Protein AF-A0A956AH29-F1 (afdb_monomer_lite)

Structure (mmCIF, N/CA/C/O backbone):
data_AF-A0A956AH29-F1
#
_entry.id   AF-A0A956AH29-F1
#
loop_
_atom_site.group_PDB
_atom_site.id
_atom_site.type_symbol
_atom_site.label_atom_id
_atom_site.label_alt_id
_atom_site.label_comp_id
_atom_site.label_asym_id
_atom_site.label_entity_id
_atom_site.label_seq_id
_atom_site.pdbx_PDB_ins_code
_atom_site.Cartn_x
_atom_site.Cartn_y
_atom_site.Cartn_z
_atom_site.occupancy
_atom_site.B_iso_or_equiv
_atom_site.auth_seq_id
_atom_site.auth_comp_id
_atom_site.auth_asym_id
_atom_site.auth_atom_id
_atom_site.pdbx_PDB_model_num
ATOM 1 N N . MET A 1 1 ? 1.200 -16.075 -8.445 1.00 37.91 1 MET A N 1
ATOM 2 C CA . MET A 1 1 ? 2.631 -15.801 -8.202 1.00 37.91 1 MET A CA 1
ATOM 3 C C . MET A 1 1 ? 2.663 -14.937 -6.960 1.00 37.91 1 MET A C 1
ATOM 5 O O . MET A 1 1 ? 2.147 -13.828 -7.026 1.00 37.91 1 MET A O 1
ATOM 9 N N . VAL A 1 2 ? 3.108 -15.458 -5.814 1.00 39.00 2 VAL A N 1
ATOM 10 C CA . VAL A 1 2 ? 3.357 -14.600 -4.646 1.00 39.00 2 VAL A CA 1
ATOM 11 C C . VAL A 1 2 ? 4.668 -13.903 -4.961 1.00 39.00 2 VAL A C 1
ATOM 13 O O . VAL A 1 2 ? 5.744 -14.389 -4.627 1.00 39.00 2 VAL A O 1
ATOM 16 N N . ASN A 1 3 ? 4.580 -12.850 -5.766 1.00 47.56 3 ASN A N 1
ATOM 17 C CA . ASN A 1 3 ? 5.718 -12.002 -6.043 1.00 47.56 3 ASN A CA 1
ATOM 18 C C . ASN A 1 3 ? 5.920 -11.218 -4.743 1.00 47.56 3 ASN A C 1
ATOM 20 O O . ASN A 1 3 ? 5.228 -10.239 -4.472 1.00 47.56 3 ASN A O 1
ATOM 24 N N . GLY A 1 4 ? 6.745 -11.813 -3.876 1.00 53.91 4 GLY A N 1
ATOM 25 C CA . GLY A 1 4 ? 7.021 -11.351 -2.528 1.00 53.91 4 GLY A CA 1
ATOM 26 C C . GLY A 1 4 ? 7.382 -9.878 -2.509 1.00 53.91 4 GLY A C 1
ATOM 27 O O . GLY A 1 4 ? 7.839 -9.336 -3.511 1.00 53.91 4 GLY A O 1
ATOM 28 N N . ASP A 1 5 ? 7.108 -9.259 -1.369 1.00 65.50 5 ASP A N 1
ATOM 29 C CA . ASP A 1 5 ? 7.644 -7.976 -0.943 1.00 65.50 5 ASP A CA 1
ATOM 30 C C . ASP A 1 5 ? 8.231 -7.081 -2.062 1.00 65.50 5 ASP A C 1
ATOM 32 O O . ASP A 1 5 ? 9.426 -7.109 -2.358 1.00 65.50 5 ASP A O 1
ATOM 36 N N . GLY A 1 6 ? 7.368 -6.302 -2.717 1.00 68.38 6 GLY A N 1
ATOM 37 C CA . GLY A 1 6 ? 7.762 -5.327 -3.736 1.00 68.38 6 GLY A CA 1
ATOM 38 C C . GLY A 1 6 ? 7.792 -5.855 -5.171 1.00 68.38 6 GLY A C 1
ATOM 39 O O . GLY A 1 6 ? 8.089 -5.086 -6.084 1.00 68.38 6 GLY A O 1
ATOM 40 N N . ALA A 1 7 ? 7.458 -7.123 -5.413 1.00 77.81 7 ALA A N 1
ATOM 41 C CA . ALA A 1 7 ? 7.386 -7.662 -6.763 1.00 77.81 7 ALA A CA 1
ATOM 42 C C . ALA A 1 7 ? 5.945 -7.673 -7.309 1.00 77.81 7 ALA A C 1
ATOM 44 O O . ALA A 1 7 ? 4.986 -8.052 -6.638 1.00 77.81 7 ALA A O 1
ATOM 45 N N . CYS A 1 8 ? 5.811 -7.291 -8.578 1.00 83.06 8 CYS A N 1
ATOM 46 C CA . CYS A 1 8 ? 4.550 -7.272 -9.315 1.00 83.06 8 CYS A CA 1
ATOM 47 C C . CYS A 1 8 ? 4.616 -8.205 -10.533 1.00 83.06 8 CYS A C 1
ATOM 49 O O . CYS A 1 8 ? 5.711 -8.578 -10.967 1.00 83.06 8 CYS A O 1
ATOM 51 N N . PRO A 1 9 ? 3.469 -8.659 -11.068 1.00 82.81 9 PRO A N 1
ATOM 52 C CA . PRO A 1 9 ? 3.426 -9.381 -12.336 1.00 82.81 9 PRO A CA 1
ATOM 53 C C . PRO A 1 9 ? 4.102 -8.599 -13.479 1.00 82.81 9 PRO A C 1
ATOM 55 O O . PRO A 1 9 ? 4.084 -7.364 -13.462 1.00 82.81 9 PRO A O 1
ATOM 58 N N . PRO A 1 10 ? 4.640 -9.280 -14.509 1.00 82.62 10 PRO A N 1
ATOM 59 C CA . PRO A 1 10 ? 5.171 -8.612 -15.696 1.00 82.62 10 PRO A CA 1
ATOM 60 C C . PRO A 1 10 ? 4.149 -7.642 -16.304 1.00 82.62 10 PRO A C 1
ATOM 62 O O . PRO A 1 10 ? 2.995 -8.010 -16.515 1.00 82.62 10 PRO A O 1
ATOM 65 N N . GLY A 1 11 ? 4.575 -6.407 -16.583 1.00 81.94 11 GLY A N 1
ATOM 66 C CA . GLY A 1 11 ? 3.696 -5.348 -17.100 1.00 81.94 11 GLY A CA 1
ATOM 67 C C . GLY A 1 11 ? 2.920 -4.570 -16.031 1.00 81.94 11 GLY A C 1
ATOM 68 O O . GLY A 1 11 ? 2.054 -3.777 -16.380 1.00 81.94 11 GLY A O 1
ATOM 69 N N . SER A 1 12 ? 3.228 -4.777 -14.750 1.00 85.94 12 SER A N 1
ATOM 70 C CA . SER A 1 12 ? 2.715 -3.971 -13.640 1.00 85.94 12 SER A CA 1
ATOM 71 C C . SER A 1 12 ? 3.845 -3.577 -12.694 1.00 85.94 12 SER A C 1
ATOM 73 O O . SER A 1 12 ? 4.866 -4.263 -12.615 1.00 85.94 12 SER A O 1
ATOM 75 N N . ALA A 1 13 ? 3.667 -2.468 -11.984 1.00 87.62 13 ALA A N 1
ATOM 76 C CA . ALA A 1 13 ? 4.632 -1.945 -11.024 1.00 87.62 13 ALA A CA 1
ATOM 77 C C . ALA A 1 13 ? 3.968 -1.742 -9.654 1.00 87.62 13 ALA A C 1
ATOM 79 O O . ALA A 1 13 ? 2.744 -1.581 -9.594 1.00 87.62 13 ALA A O 1
ATOM 80 N N . PRO A 1 14 ? 4.740 -1.739 -8.552 1.00 88.75 14 PRO A N 1
ATOM 81 C CA . PRO A 1 14 ? 4.205 -1.392 -7.243 1.00 88.75 14 PRO A CA 1
ATOM 82 C C . PRO A 1 14 ? 3.511 -0.026 -7.286 1.00 88.75 14 PRO A C 1
ATOM 84 O O . PRO A 1 14 ? 4.030 0.923 -7.876 1.00 88.75 14 PRO A O 1
ATOM 87 N N . LEU A 1 15 ? 2.331 0.077 -6.674 1.00 90.62 15 LEU A N 1
ATOM 88 C CA . LEU A 1 15 ? 1.579 1.326 -6.621 1.00 90.62 15 LEU A CA 1
ATOM 89 C C . LEU A 1 15 ? 2.361 2.353 -5.800 1.00 90.62 15 LEU A C 1
ATOM 91 O O . LEU A 1 15 ? 2.799 2.054 -4.690 1.00 90.62 15 LEU A O 1
ATOM 95 N N . SER A 1 16 ? 2.504 3.577 -6.309 1.00 91.00 16 SER A N 1
ATOM 96 C CA . SER A 1 16 ? 3.176 4.630 -5.551 1.00 91.00 16 SER A CA 1
ATOM 97 C C . SER A 1 16 ? 2.366 5.039 -4.313 1.00 91.00 16 SER A C 1
ATOM 99 O O . SER A 1 16 ? 1.132 5.098 -4.370 1.00 91.00 16 SER A O 1
ATOM 101 N N . PRO A 1 17 ? 3.027 5.382 -3.195 1.00 89.50 17 PRO A N 1
ATOM 102 C CA . PRO A 1 17 ? 2.335 5.854 -1.998 1.00 89.50 17 PRO A CA 1
ATOM 103 C C . PRO A 1 17 ? 1.549 7.150 -2.228 1.00 89.50 17 PRO A C 1
ATOM 105 O O . PRO A 1 17 ? 0.511 7.347 -1.605 1.00 89.50 17 PRO A O 1
ATOM 108 N N . ALA A 1 18 ? 1.983 8.003 -3.161 1.00 90.50 18 ALA A N 1
ATOM 109 C CA . ALA A 1 18 ? 1.247 9.210 -3.536 1.00 90.50 18 ALA A CA 1
ATOM 110 C C . ALA A 1 18 ? -0.102 8.888 -4.201 1.00 90.50 18 ALA A C 1
ATOM 112 O O . ALA A 1 18 ? -1.111 9.514 -3.881 1.00 90.50 18 ALA A O 1
ATOM 113 N N . ILE A 1 19 ? -0.142 7.885 -5.089 1.00 90.00 19 ILE A N 1
ATOM 114 C CA . ILE A 1 19 ? -1.407 7.421 -5.670 1.00 90.00 19 ILE A CA 1
ATOM 115 C C . ILE A 1 19 ? -2.222 6.704 -4.595 1.00 90.00 19 ILE A C 1
ATOM 117 O O . ILE A 1 19 ? -3.405 6.989 -4.447 1.00 90.00 19 ILE A O 1
ATOM 121 N N . ALA A 1 20 ? -1.602 5.846 -3.782 1.00 90.69 20 ALA A N 1
ATOM 122 C CA . ALA A 1 20 ? -2.303 5.177 -2.690 1.00 90.69 20 ALA A CA 1
ATOM 123 C C . ALA A 1 20 ? -3.011 6.177 -1.758 1.00 90.69 20 ALA A C 1
ATOM 125 O O . ALA A 1 20 ? -4.162 5.956 -1.398 1.00 90.69 20 ALA A O 1
ATOM 126 N N . ALA A 1 21 ? -2.369 7.311 -1.453 1.00 90.75 21 ALA A N 1
ATOM 127 C CA . ALA A 1 21 ? -2.928 8.388 -0.636 1.00 90.75 21 ALA A CA 1
ATOM 128 C C . ALA A 1 21 ? -4.160 9.058 -1.266 1.00 90.75 21 ALA A C 1
ATOM 130 O O . ALA A 1 21 ? -5.087 9.438 -0.554 1.00 90.75 21 ALA A O 1
ATOM 131 N N . ALA A 1 22 ? -4.202 9.175 -2.595 1.00 93.31 22 ALA A N 1
ATOM 132 C CA . ALA A 1 22 ? -5.345 9.740 -3.308 1.00 93.31 22 ALA A CA 1
ATOM 133 C C . ALA A 1 22 ? -6.557 8.789 -3.357 1.00 93.31 22 ALA A C 1
ATOM 135 O O . ALA A 1 22 ? -7.689 9.253 -3.471 1.00 93.31 22 ALA A O 1
ATOM 136 N N . PHE A 1 23 ? -6.330 7.474 -3.248 1.00 92.12 23 PHE A N 1
ATOM 137 C CA . PHE A 1 23 ? -7.358 6.432 -3.382 1.00 92.12 23 PHE A CA 1
ATOM 138 C C . PHE A 1 23 ? -7.511 5.569 -2.115 1.00 92.12 23 PHE A C 1
ATOM 140 O O . PHE A 1 23 ? -8.037 4.457 -2.191 1.00 92.12 23 PHE A O 1
ATOM 147 N N . VAL A 1 24 ? -7.088 6.065 -0.942 1.00 90.94 24 VAL A N 1
ATOM 148 C CA . VAL A 1 24 ? -7.148 5.336 0.345 1.00 90.94 24 VAL A CA 1
ATOM 149 C C . VAL A 1 24 ? -8.498 4.659 0.592 1.00 90.94 24 VAL A C 1
ATOM 151 O O . VAL A 1 24 ? -8.487 3.456 0.836 1.00 90.94 24 VAL A O 1
ATOM 154 N N . PRO A 1 25 ? -9.661 5.341 0.518 1.00 90.25 25 PRO A N 1
ATOM 155 C CA . PRO A 1 25 ? -10.935 4.693 0.832 1.00 90.25 25 PRO A CA 1
ATOM 156 C C . PRO A 1 25 ? -11.263 3.536 -0.123 1.00 90.25 25 PRO A C 1
ATOM 158 O O . PRO A 1 25 ? -11.780 2.510 0.313 1.00 90.25 25 PRO A O 1
ATOM 161 N N . GLN A 1 26 ? -10.917 3.661 -1.408 1.00 90.88 26 GLN A N 1
ATOM 162 C CA . GLN A 1 26 ? -11.122 2.592 -2.388 1.00 90.88 26 GLN A CA 1
ATOM 163 C C . GLN A 1 26 ? -10.173 1.424 -2.134 1.00 90.88 26 GLN A C 1
ATOM 165 O O . GLN A 1 26 ? -10.633 0.292 -2.008 1.00 90.88 26 GLN A O 1
ATOM 170 N N . ILE A 1 27 ? -8.872 1.691 -1.993 1.00 90.31 27 ILE A N 1
ATOM 171 C CA . ILE A 1 27 ? -7.871 0.651 -1.726 1.00 90.31 27 ILE A CA 1
ATOM 172 C C . ILE A 1 27 ? -8.217 -0.072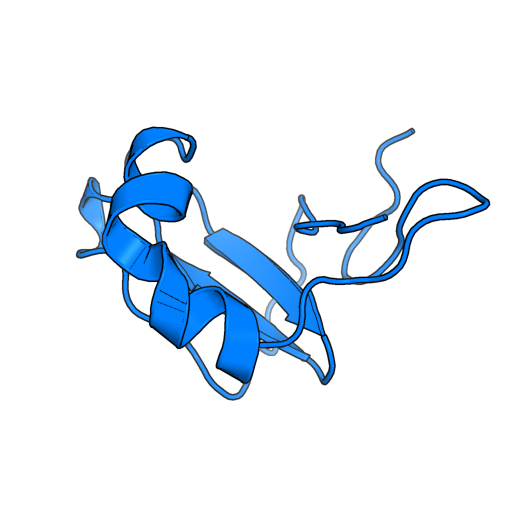 -0.429 1.00 90.31 27 ILE A C 1
ATOM 174 O O . ILE A 1 27 ? -8.258 -1.294 -0.407 1.00 90.31 27 ILE A O 1
ATOM 178 N N . CYS A 1 28 ? -8.546 0.664 0.627 1.00 90.62 28 CYS A N 1
ATOM 179 C CA . CYS A 1 28 ? -8.824 0.073 1.924 1.00 90.62 28 CYS A CA 1
ATOM 180 C C . CYS A 1 28 ? -10.076 -0.814 1.920 1.00 90.62 28 CYS A C 1
ATOM 182 O O . CYS A 1 28 ? -10.076 -1.853 2.568 1.00 90.62 28 CYS A O 1
ATOM 184 N N . SER A 1 29 ? -11.102 -0.482 1.126 1.00 89.81 29 SER A N 1
ATOM 185 C CA . SER A 1 29 ? -12.260 -1.372 0.931 1.00 89.81 29 SER A CA 1
ATOM 186 C C . SER A 1 29 ? -11.937 -2.669 0.177 1.00 89.81 29 SER A C 1
ATOM 188 O O . SER A 1 29 ? -12.701 -3.628 0.250 1.00 89.81 29 SER A O 1
ATOM 190 N N . MET A 1 30 ? -10.815 -2.708 -0.548 1.00 89.06 30 MET A N 1
ATOM 191 C CA . MET A 1 30 ? -10.325 -3.901 -1.244 1.00 89.06 30 MET A CA 1
ATOM 192 C C . MET A 1 30 ? -9.382 -4.745 -0.375 1.00 89.06 30 MET A C 1
ATOM 194 O O . MET A 1 30 ? -9.116 -5.899 -0.712 1.00 89.06 30 MET A O 1
ATOM 198 N N . LEU A 1 31 ? -8.853 -4.180 0.714 1.00 88.69 31 LEU A N 1
ATOM 199 C CA . LEU A 1 31 ? -7.982 -4.873 1.659 1.00 88.69 31 LEU A CA 1
ATOM 200 C C . LEU A 1 31 ? -8.809 -5.642 2.691 1.00 88.69 31 LEU A C 1
ATOM 202 O O . LEU A 1 31 ? -9.890 -5.219 3.088 1.00 88.69 31 LEU A O 1
ATOM 206 N N . GLY A 1 32 ? -8.273 -6.765 3.172 1.00 87.12 32 GLY A N 1
ATOM 207 C CA . GLY A 1 32 ? -8.821 -7.399 4.371 1.00 87.12 32 GLY A CA 1
ATOM 208 C C . GLY A 1 32 ? -8.465 -6.599 5.627 1.00 87.12 32 GLY A C 1
ATOM 209 O O . GLY A 1 32 ? -7.449 -5.904 5.647 1.00 87.12 32 GLY A O 1
ATOM 210 N N . ASP A 1 33 ? -9.260 -6.745 6.690 1.00 87.75 33 ASP A N 1
ATOM 211 C CA . ASP A 1 33 ? -9.174 -5.927 7.913 1.00 87.75 33 ASP A CA 1
ATOM 212 C C . ASP A 1 33 ? -7.751 -5.768 8.468 1.00 87.75 33 ASP A C 1
ATOM 214 O O . ASP A 1 33 ? -7.341 -4.666 8.824 1.00 87.75 33 ASP A O 1
ATOM 218 N N . TRP A 1 34 ? -6.974 -6.851 8.481 1.00 87.75 34 TRP A N 1
ATOM 219 C CA . TRP A 1 34 ? -5.640 -6.905 9.093 1.00 87.75 34 TRP A CA 1
ATOM 220 C C . TRP A 1 34 ? -4.506 -7.072 8.076 1.00 87.75 34 TRP A C 1
ATOM 222 O O . TRP A 1 34 ? -3.418 -7.530 8.420 1.00 87.75 34 TRP A O 1
ATOM 232 N N . TYR A 1 35 ? -4.756 -6.755 6.807 1.00 88.44 35 TYR A N 1
ATOM 233 C CA . TYR A 1 35 ? -3.732 -6.856 5.773 1.00 88.44 35 TYR A CA 1
ATOM 234 C C . TYR A 1 35 ? -2.788 -5.656 5.817 1.00 88.44 35 TYR A C 1
ATOM 236 O O . TYR A 1 35 ? -3.215 -4.529 6.034 1.00 88.44 35 TYR A O 1
ATOM 244 N N . ILE A 1 36 ? -1.502 -5.901 5.576 1.00 90.06 36 ILE A N 1
ATOM 245 C CA . ILE A 1 36 ? -0.506 -4.856 5.333 1.00 90.06 36 ILE A CA 1
ATOM 246 C C . ILE A 1 36 ? 0.111 -5.166 3.979 1.00 90.06 36 ILE A C 1
ATOM 248 O O . ILE A 1 36 ? 0.665 -6.250 3.771 1.00 90.06 36 ILE A O 1
ATOM 252 N N . VAL A 1 37 ? -0.033 -4.236 3.043 1.00 90.69 37 VAL A N 1
ATOM 253 C CA . VAL A 1 37 ? 0.321 -4.457 1.641 1.00 90.69 37 VAL A CA 1
ATOM 254 C C . VAL A 1 37 ? 1.420 -3.497 1.222 1.00 90.69 37 VAL A C 1
ATOM 256 O O . VAL A 1 37 ? 1.351 -2.298 1.488 1.00 90.69 37 VAL A O 1
ATOM 259 N N . ARG A 1 38 ? 2.440 -4.031 0.547 1.00 92.31 38 ARG A N 1
ATOM 260 C CA . ARG A 1 38 ? 3.588 -3.272 0.061 1.00 92.31 38 ARG A CA 1
ATOM 261 C C . ARG A 1 38 ? 3.191 -2.318 -1.062 1.00 92.31 38 ARG A C 1
ATOM 263 O O . ARG A 1 38 ? 2.450 -2.687 -1.968 1.00 92.31 38 ARG A O 1
ATOM 270 N N . LEU A 1 39 ? 3.746 -1.117 -1.020 1.00 91.50 39 LEU A N 1
ATOM 271 C CA . LEU A 1 39 ? 3.686 -0.085 -2.049 1.00 91.50 39 LEU A CA 1
ATOM 272 C C . LEU A 1 39 ? 5.092 0.155 -2.62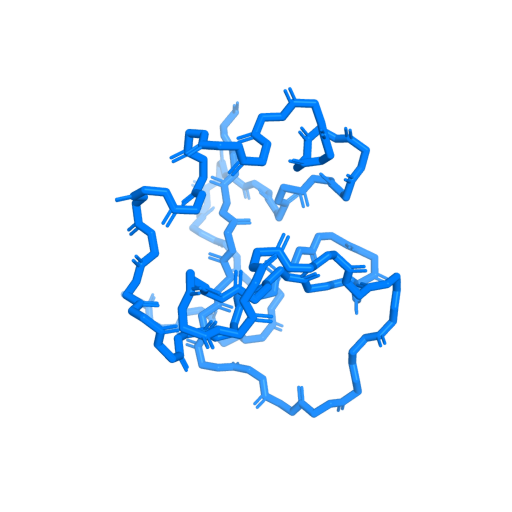7 1.00 91.50 39 LEU A C 1
ATOM 274 O O . LEU A 1 39 ? 6.080 -0.433 -2.178 1.00 91.50 39 LEU A O 1
ATOM 278 N N . ALA A 1 40 ? 5.193 1.026 -3.628 1.00 90.12 40 ALA A N 1
ATOM 279 C CA . ALA A 1 40 ? 6.476 1.449 -4.180 1.00 90.12 40 ALA A CA 1
ATOM 280 C C . ALA A 1 40 ? 7.369 2.110 -3.119 1.00 90.12 40 ALA A C 1
ATOM 282 O O . ALA A 1 40 ? 6.900 2.565 -2.074 1.0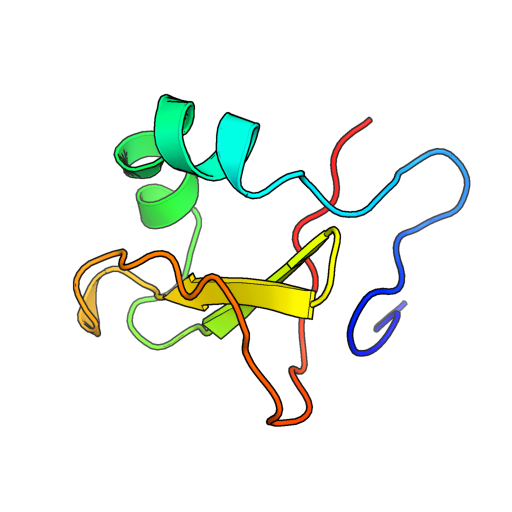0 90.12 40 ALA A O 1
ATOM 283 N N . ASP A 1 41 ? 8.671 2.155 -3.405 1.00 87.38 41 ASP A N 1
ATOM 284 C CA . ASP A 1 41 ? 9.687 2.821 -2.578 1.00 87.38 41 ASP A CA 1
ATOM 285 C C . ASP A 1 41 ? 9.808 2.276 -1.140 1.00 87.38 41 ASP A C 1
ATOM 287 O O . ASP A 1 41 ? 10.384 2.914 -0.259 1.00 87.38 41 ASP A O 1
ATOM 291 N N . GLY A 1 42 ? 9.287 1.069 -0.889 1.00 87.12 42 GLY A N 1
ATOM 292 C CA . GLY A 1 42 ? 9.280 0.450 0.438 1.00 87.12 42 GLY A CA 1
ATOM 293 C C . GLY A 1 42 ? 8.171 0.965 1.359 1.00 87.12 42 GLY A C 1
ATOM 294 O O . GLY A 1 42 ? 8.167 0.630 2.544 1.00 87.12 42 GLY A O 1
ATOM 295 N N . ALA A 1 43 ? 7.224 1.751 0.843 1.00 91.56 43 ALA A N 1
ATOM 296 C CA . ALA A 1 43 ? 6.030 2.146 1.578 1.00 91.56 43 ALA A CA 1
ATOM 297 C C . ALA A 1 43 ? 5.053 0.966 1.740 1.00 91.56 43 ALA A C 1
ATOM 299 O O . ALA A 1 43 ? 5.196 -0.071 1.095 1.00 91.56 43 ALA A O 1
ATOM 300 N N . ALA A 1 44 ? 4.046 1.106 2.595 1.00 92.69 44 ALA A N 1
ATOM 301 C CA . ALA A 1 44 ? 2.968 0.132 2.746 1.00 92.69 44 ALA A CA 1
ATOM 302 C C . ALA A 1 44 ? 1.646 0.815 3.096 1.00 92.69 44 ALA A C 1
ATOM 304 O O . ALA A 1 44 ? 1.633 1.968 3.522 1.00 92.69 44 ALA A O 1
ATOM 305 N N . ILE A 1 45 ? 0.539 0.102 2.920 1.00 92.38 45 ILE A N 1
ATOM 306 C CA . ILE A 1 45 ? -0.784 0.519 3.380 1.00 92.38 45 ILE A CA 1
ATOM 307 C C . ILE A 1 45 ? -1.398 -0.564 4.259 1.00 92.38 45 ILE A C 1
ATOM 309 O O . ILE A 1 45 ? -1.310 -1.757 3.954 1.00 92.38 45 ILE A O 1
ATOM 313 N N . ASP A 1 46 ? -2.017 -0.118 5.343 1.00 92.56 46 ASP A N 1
ATOM 314 C CA . ASP A 1 46 ? -2.704 -0.968 6.299 1.00 92.56 46 ASP A CA 1
ATOM 315 C C . ASP A 1 46 ? -4.171 -1.187 5.894 1.00 92.56 46 ASP A C 1
ATOM 317 O O . ASP A 1 46 ? -4.785 -0.362 5.221 1.00 92.56 46 ASP A O 1
ATOM 321 N N . GLY A 1 47 ? -4.750 -2.302 6.325 1.00 90.81 47 GLY A N 1
ATOM 322 C CA . GLY A 1 47 ? -6.163 -2.615 6.152 1.00 90.81 47 GLY A CA 1
ATOM 323 C C . GLY A 1 47 ? -7.081 -1.793 7.067 1.00 90.81 47 GLY A C 1
ATOM 324 O O . GL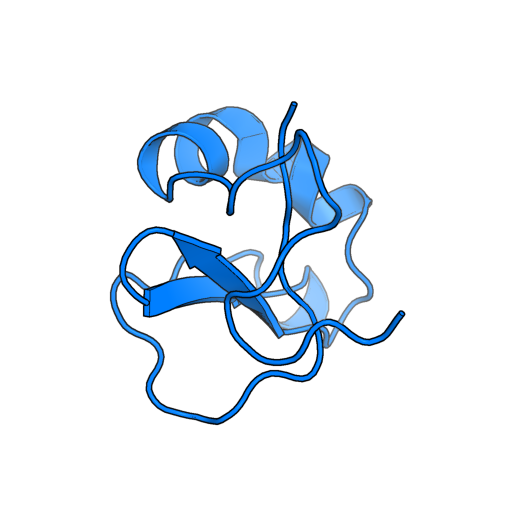Y A 1 47 ? -6.617 -1.059 7.951 1.00 90.81 47 GLY A O 1
ATOM 325 N N . PRO A 1 48 ? -8.406 -1.912 6.887 1.00 91.56 48 PRO A N 1
ATOM 326 C CA . PRO A 1 48 ? -9.380 -1.107 7.623 1.00 91.56 48 PRO A CA 1
ATOM 327 C C . PRO A 1 48 ? -9.400 -1.380 9.131 1.00 91.56 48 PRO A C 1
ATOM 329 O O . PRO A 1 48 ? -9.625 -0.452 9.905 1.00 91.56 48 PRO A O 1
ATOM 332 N N . GLY A 1 49 ? -9.066 -2.594 9.577 1.00 89.88 49 GLY A N 1
ATOM 333 C CA . GLY A 1 49 ? -8.900 -2.923 10.999 1.00 89.88 49 GLY A CA 1
ATOM 334 C C . GLY A 1 49 ? -7.739 -2.175 11.666 1.00 89.88 49 GLY A C 1
ATOM 335 O O . GLY A 1 49 ? -7.768 -1.927 12.869 1.00 89.88 49 GLY A O 1
ATOM 336 N N . TYR A 1 50 ? -6.751 -1.742 10.879 1.00 88.25 50 TYR A N 1
ATOM 337 C CA . TYR A 1 50 ? -5.628 -0.904 11.309 1.00 88.25 50 TYR A CA 1
ATOM 338 C C . TYR A 1 50 ? -5.805 0.587 10.964 1.00 88.25 50 TYR A C 1
ATOM 340 O O . TYR A 1 50 ? -4.913 1.394 11.236 1.00 88.25 50 TYR A O 1
ATOM 348 N N . GLY A 1 51 ? -6.945 0.976 10.383 1.00 89.50 51 GLY A N 1
ATOM 349 C CA . GLY A 1 51 ? -7.272 2.370 10.077 1.00 89.50 51 GLY A CA 1
ATOM 350 C C . GLY A 1 51 ? -6.773 2.885 8.725 1.00 89.50 51 GLY A C 1
ATOM 351 O O . GLY A 1 51 ? -6.691 4.097 8.552 1.00 89.50 51 GLY A O 1
ATOM 352 N N . CYS A 1 52 ? -6.460 2.008 7.764 1.00 91.94 52 CYS A N 1
ATOM 353 C CA . CYS A 1 52 ? -6.104 2.408 6.392 1.00 91.94 52 CYS A CA 1
ATOM 354 C C . CYS A 1 52 ? -4.868 3.321 6.282 1.00 91.94 52 CYS A C 1
ATOM 356 O O . CYS A 1 52 ? -4.775 4.157 5.380 1.00 91.94 52 CYS A O 1
ATOM 358 N N . ASN A 1 53 ? -3.929 3.207 7.222 1.00 91.69 53 ASN A N 1
ATOM 359 C CA . ASN A 1 53 ? -2.785 4.105 7.307 1.00 91.69 53 ASN A CA 1
ATOM 360 C C . ASN A 1 53 ? -1.740 3.798 6.232 1.00 91.69 53 ASN A C 1
ATOM 362 O O . ASN A 1 53 ? -1.421 2.638 5.974 1.00 91.69 53 ASN A O 1
ATOM 366 N N . ILE A 1 54 ? -1.158 4.846 5.644 1.00 92.06 54 ILE A N 1
ATOM 367 C CA . ILE A 1 54 ? -0.013 4.715 4.740 1.00 92.06 54 ILE A CA 1
ATOM 368 C C . ILE A 1 54 ? 1.273 4.874 5.539 1.00 92.06 54 ILE A C 1
ATOM 370 O O . ILE A 1 54 ? 1.529 5.905 6.162 1.00 92.06 54 ILE A O 1
ATOM 374 N N . ARG A 1 55 ? 2.111 3.849 5.469 1.00 91.06 55 ARG A N 1
ATOM 375 C CA . ARG A 1 55 ? 3.447 3.812 6.046 1.00 91.06 55 ARG A CA 1
ATOM 376 C C . ARG A 1 55 ? 4.438 4.240 4.970 1.00 91.06 55 ARG A C 1
ATOM 378 O O . ARG A 1 55 ? 4.599 3.512 3.995 1.00 91.06 55 ARG A O 1
ATOM 385 N N . PRO A 1 56 ? 5.139 5.375 5.117 1.00 88.94 56 PRO A N 1
ATOM 386 C CA . PRO A 1 56 ? 6.116 5.819 4.120 1.00 88.94 56 PRO A CA 1
ATOM 387 C C . PRO A 1 56 ? 7.334 4.892 4.044 1.00 88.94 56 PRO A C 1
ATOM 389 O O . PRO A 1 56 ? 8.042 4.879 3.043 1.00 88.94 56 PRO A O 1
ATOM 392 N N . ARG A 1 57 ? 7.582 4.116 5.103 1.00 87.62 57 ARG A N 1
ATOM 393 C CA . ARG A 1 57 ? 8.634 3.111 5.159 1.00 87.62 57 ARG A CA 1
ATOM 394 C C . ARG A 1 57 ? 8.152 1.934 5.984 1.00 87.62 57 ARG A C 1
ATOM 396 O O . ARG A 1 57 ? 7.862 2.092 7.166 1.00 87.62 57 ARG A O 1
ATOM 403 N N . GLU A 1 58 ? 8.110 0.766 5.373 1.00 88.75 58 GLU A N 1
ATOM 404 C CA . GLU A 1 58 ? 7.805 -0.486 6.043 1.00 88.75 58 GLU A CA 1
ATOM 405 C C . GLU A 1 58 ? 8.977 -1.445 5.804 1.00 88.75 58 GLU A C 1
ATOM 407 O O . GLU A 1 58 ? 9.386 -1.690 4.673 1.00 88.75 58 GLU A O 1
ATOM 412 N N . VAL A 1 59 ? 9.586 -1.921 6.885 1.00 84.31 59 VAL A N 1
ATOM 413 C CA . VAL A 1 59 ? 10.822 -2.724 6.843 1.00 84.31 59 VAL A CA 1
ATOM 414 C C . VAL A 1 59 ? 10.553 -4.206 7.042 1.00 84.31 59 VAL A C 1
ATOM 416 O O . VAL A 1 59 ? 11.426 -5.027 6.773 1.00 84.31 59 VAL A O 1
ATOM 419 N N . ASN A 1 60 ? 9.361 -4.548 7.529 1.00 84.50 60 ASN A N 1
ATOM 420 C CA . ASN A 1 60 ? 8.976 -5.929 7.737 1.00 84.50 60 ASN A CA 1
ATOM 421 C C . ASN A 1 60 ? 8.683 -6.587 6.390 1.00 84.50 60 ASN A C 1
ATOM 423 O O . ASN A 1 60 ? 8.061 -5.941 5.546 1.00 84.50 60 ASN A O 1
ATOM 427 N N . PRO A 1 61 ? 9.080 -7.853 6.185 1.00 81.06 61 PRO A N 1
ATOM 428 C CA . PRO A 1 61 ? 8.746 -8.580 4.974 1.00 81.06 61 PRO A CA 1
ATOM 429 C C . PRO A 1 61 ? 7.230 -8.737 4.854 1.00 81.06 61 PRO A C 1
ATOM 431 O O . PRO A 1 61 ? 6.587 -9.324 5.726 1.00 81.06 61 PRO A O 1
ATOM 434 N N . LEU A 1 62 ? 6.660 -8.205 3.775 1.00 85.00 62 LEU A N 1
ATOM 435 C CA . LEU A 1 62 ? 5.225 -8.292 3.507 1.00 85.00 62 LEU A CA 1
ATOM 436 C C . LEU A 1 62 ? 4.915 -9.424 2.528 1.00 85.00 62 LEU A C 1
ATOM 438 O O . LEU A 1 62 ? 5.659 -9.694 1.584 1.00 85.00 62 LEU A O 1
ATOM 442 N N . GLY A 1 63 ? 3.774 -10.079 2.742 1.00 80.75 63 GLY A N 1
ATOM 443 C CA . GLY A 1 63 ? 3.318 -11.179 1.889 1.00 80.75 63 GLY A CA 1
ATOM 444 C C . GLY A 1 63 ? 2.658 -10.728 0.584 1.00 80.75 63 GLY A C 1
ATOM 445 O O . GLY A 1 63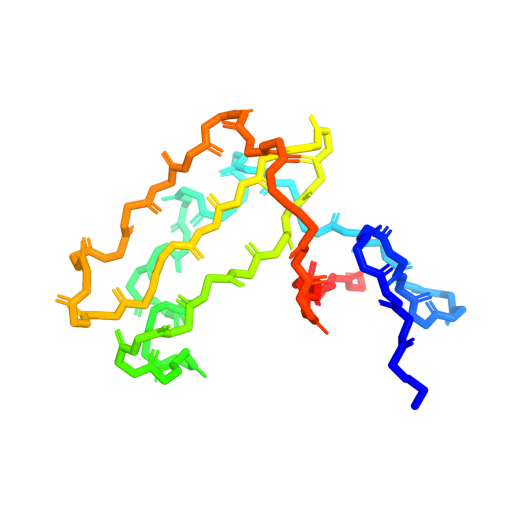 ? 2.481 -11.542 -0.321 1.00 80.75 63 GLY A O 1
ATOM 446 N N . GLN A 1 64 ? 2.269 -9.455 0.481 1.00 84.69 64 GLN A N 1
ATOM 447 C CA . GLN A 1 64 ? 1.518 -8.917 -0.651 1.00 84.69 64 GLN A CA 1
ATOM 448 C C . GLN A 1 64 ? 2.041 -7.543 -1.062 1.00 84.69 64 GLN A C 1
ATOM 450 O O . GLN A 1 64 ? 2.442 -6.748 -0.214 1.00 84.69 64 GLN A O 1
ATOM 455 N N . THR A 1 65 ? 1.965 -7.261 -2.362 1.00 88.88 65 THR A N 1
ATOM 456 C CA . THR A 1 65 ? 2.310 -5.972 -2.970 1.00 88.88 65 THR A CA 1
ATOM 457 C C . THR A 1 65 ? 1.122 -5.477 -3.772 1.00 88.88 65 THR A C 1
ATOM 459 O O . THR A 1 65 ? 0.528 -6.235 -4.541 1.00 88.88 65 THR A O 1
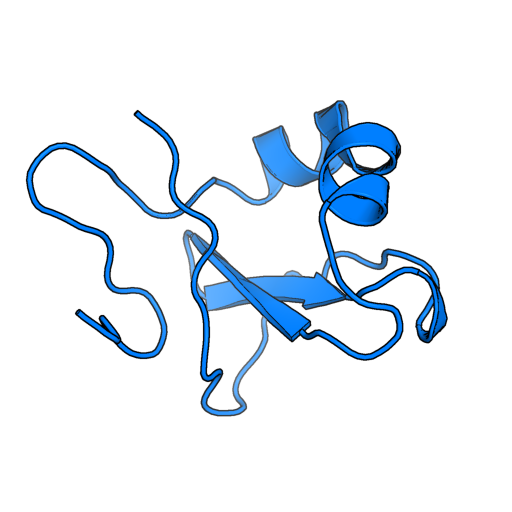ATOM 462 N N . LEU A 1 66 ? 0.769 -4.210 -3.597 1.00 88.62 66 LEU A N 1
ATOM 463 C CA . LEU A 1 66 ? -0.270 -3.559 -4.368 1.00 88.62 66 LEU A CA 1
ATOM 464 C C . LEU A 1 66 ? 0.353 -3.122 -5.689 1.00 88.62 66 LEU A C 1
ATOM 466 O O . LEU A 1 66 ? 1.308 -2.347 -5.701 1.00 88.62 66 LEU A O 1
ATOM 470 N N . CYS A 1 67 ? -0.176 -3.630 -6.794 1.00 88.69 67 CYS A N 1
ATOM 471 C CA . CYS A 1 67 ? 0.360 -3.378 -8.124 1.00 88.69 67 CYS A CA 1
ATOM 472 C C . CYS A 1 67 ? -0.627 -2.556 -8.946 1.00 88.69 67 CYS A C 1
ATOM 474 O O . CYS A 1 67 ? -1.834 -2.796 -8.895 1.00 88.69 67 CYS A O 1
ATOM 476 N N . ALA A 1 68 ? -0.102 -1.627 -9.736 1.00 82.88 68 ALA A N 1
ATOM 477 C CA . ALA A 1 68 ? -0.846 -0.899 -10.750 1.00 82.88 68 ALA A CA 1
ATOM 478 C C . ALA A 1 68 ? -0.293 -1.188 -12.147 1.00 82.88 68 ALA A C 1
ATOM 480 O O . ALA A 1 68 ? 0.882 -1.525 -12.319 1.00 82.88 68 ALA A O 1
ATOM 481 N N . ARG A 1 69 ? -1.185 -1.067 -13.126 1.00 71.00 69 ARG A N 1
ATOM 482 C CA . ARG A 1 69 ? -0.903 -1.101 -14.560 1.00 71.00 69 ARG A CA 1
ATOM 483 C C . ARG A 1 69 ? -0.845 0.327 -15.088 1.00 71.00 69 ARG A C 1
ATOM 485 O O . ARG A 1 69 ? -1.717 1.117 -14.664 1.00 71.00 69 ARG A O 1
#

Radius of gyration: 10.73 Å; chains: 1; bounding box: 23×26×28 Å

pLDDT: mean 85.13, std 11.45, range [37.91, 93.31]

Foldseek 3Di:
DQLWAFDDPPPKGFAALVVCVVCQVVVQVVDDLAAWAAGPPQKIFGHVVVPRDIGNHDDDTHRHTHIDD

Sequence (69 aa):
MVNGDGACPPGSAPLSPAIAAAFVPQICSMLGDWYIVRLADGAAIDGPGYGCNIRPREVNPLGQTLCAR

Secondary structure (DSSP, 8-state):
----TT---TT-EEPPHHHHHHTHHHHHHHS-TT-EEE-GGG-EEE-GGGTS-EES---SPPS-B-EE-